Protein AF-A0A5C9CIE4-F1 (afdb_monomer)

Solvent-accessible surface area (backbone atoms only — not comparable to full-atom values): 7634 Å² total; per-residue (Å²): 74,78,46,83,46,70,52,96,87,36,86,40,77,38,55,44,60,55,69,59,47,52,52,44,17,51,48,49,24,74,78,41,60,92,45,67,86,37,62,71,57,30,50,49,54,36,51,51,54,51,52,55,57,66,68,37,91,83,60,56,98,65,64,49,38,58,53,51,47,52,53,51,49,56,69,72,45,57,80,85,48,42,64,57,56,59,72,63,52,80,74,90,73,77,77,79,74,75,76,75,76,75,70,78,56,64,69,61,53,52,51,50,50,51,50,52,54,52,53,56,59,67,63,73,78,112

Secondary structure (DSSP, 8-state):
-EEEEEETTEEEEEE--HHHHHHHHHHHHHH-GGGTT-HHHHHHHHHHHHHHHHT-TT--SS-HHHHHHHHHHHHHS-GGGHHHHHHH-SS--------------HHHHHHHHHHHHHHHHHTS--

Radius of gyration: 28.45 Å; Cα contacts (8 Å, |Δi|>4): 79; chains: 1; bounding box: 72×68×36 Å

Structure (mmCIF, N/CA/C/O backbone):
data_AF-A0A5C9CIE4-F1
#
_entry.id   AF-A0A5C9CIE4-F1
#
loop_
_atom_site.group_PDB
_atom_site.id
_atom_site.type_symbol
_atom_site.label_atom_id
_atom_site.label_alt_id
_atom_site.label_comp_id
_atom_site.label_asym_id
_atom_site.label_entity_id
_atom_site.label_seq_id
_atom_site.pdbx_PDB_ins_code
_atom_site.Cartn_x
_atom_site.Cartn_y
_atom_site.Cartn_z
_atom_site.occupancy
_atom_site.B_iso_or_equiv
_atom_site.auth_seq_id
_atom_site.auth_comp_id
_atom_site.auth_asym_id
_atom_site.auth_atom_id
_atom_site.pdbx_PDB_model_num
ATOM 1 N N . MET A 1 1 ? 1.477 -9.579 4.023 1.00 87.81 1 MET A N 1
ATOM 2 C CA . MET A 1 1 ? 2.503 -8.793 4.746 1.00 87.81 1 MET A CA 1
ATOM 3 C C . MET A 1 1 ? 1.945 -7.964 5.900 1.00 87.81 1 MET A C 1
ATOM 5 O O . MET A 1 1 ? 0.883 -7.365 5.765 1.00 87.81 1 MET A O 1
ATOM 9 N N . LYS A 1 2 ? 2.667 -7.874 7.029 1.00 89.44 2 LYS A N 1
ATOM 10 C CA . LYS A 1 2 ? 2.324 -6.987 8.158 1.00 89.44 2 LYS A CA 1
ATOM 11 C C . LYS A 1 2 ? 3.318 -5.830 8.269 1.00 89.44 2 LYS A C 1
ATOM 13 O O . LYS A 1 2 ? 4.524 -6.052 8.270 1.00 89.44 2 LYS A O 1
ATOM 18 N N . PHE A 1 3 ? 2.801 -4.616 8.424 1.00 87.25 3 PHE A N 1
ATOM 19 C CA . PHE A 1 3 ? 3.570 -3.394 8.640 1.00 87.25 3 PHE A CA 1
ATOM 20 C C . PHE A 1 3 ? 3.268 -2.841 10.031 1.00 87.25 3 PHE A C 1
ATOM 22 O O . PHE A 1 3 ? 2.109 -2.603 10.366 1.00 87.25 3 PHE A O 1
ATOM 29 N N . HIS A 1 4 ? 4.308 -2.642 10.836 1.00 89.06 4 HIS A N 1
ATOM 30 C CA . HIS A 1 4 ? 4.201 -2.004 12.145 1.00 89.06 4 HIS A CA 1
ATOM 31 C C . HIS A 1 4 ? 4.421 -0.502 11.986 1.00 89.06 4 HIS A C 1
ATOM 33 O O . HIS A 1 4 ? 5.477 -0.077 11.516 1.00 89.06 4 HIS A O 1
ATOM 39 N N . VAL A 1 5 ? 3.413 0.285 12.346 1.00 85.88 5 VAL A N 1
ATOM 40 C CA . VAL A 1 5 ? 3.405 1.747 12.222 1.00 85.88 5 VAL A CA 1
ATOM 41 C C . VAL A 1 5 ? 2.806 2.374 13.477 1.00 85.88 5 VAL A C 1
ATOM 43 O O . VAL A 1 5 ? 2.102 1.712 14.238 1.00 85.88 5 VAL A O 1
ATOM 46 N N . THR A 1 6 ? 3.049 3.662 13.691 1.00 85.88 6 THR A N 1
ATOM 47 C CA . THR A 1 6 ? 2.429 4.414 14.785 1.00 85.88 6 THR A CA 1
ATOM 48 C C . THR A 1 6 ? 1.298 5.258 14.218 1.00 85.88 6 THR A C 1
ATOM 50 O O . THR A 1 6 ? 1.548 6.270 13.577 1.00 85.88 6 THR A O 1
ATOM 53 N N . LEU A 1 7 ? 0.048 4.863 14.461 1.00 83.44 7 LEU A N 1
ATOM 54 C CA . LEU A 1 7 ? -1.124 5.628 14.031 1.00 83.44 7 LEU A CA 1
ATOM 55 C C . LEU A 1 7 ? -1.669 6.423 15.209 1.00 83.44 7 LEU A C 1
ATOM 57 O O . LEU A 1 7 ? -2.031 5.838 16.231 1.00 83.44 7 LEU A O 1
ATOM 61 N N . LYS A 1 8 ? -1.754 7.753 15.078 1.00 81.19 8 LYS A N 1
ATOM 62 C CA . LYS A 1 8 ? -2.296 8.643 16.127 1.00 81.19 8 LYS A CA 1
ATOM 63 C C . LYS A 1 8 ? -1.644 8.398 17.502 1.00 81.19 8 LYS A C 1
ATOM 65 O O . LYS A 1 8 ? -2.325 8.315 18.520 1.00 81.19 8 LYS A O 1
ATOM 70 N N . GLY A 1 9 ? -0.323 8.198 17.510 1.00 82.00 9 GLY A N 1
ATOM 71 C CA . GLY A 1 9 ? 0.460 7.913 18.719 1.00 82.00 9 GLY A CA 1
ATOM 72 C C . GLY A 1 9 ? 0.352 6.480 19.257 1.00 82.00 9 GLY A C 1
ATOM 73 O O . GLY A 1 9 ? 0.958 6.181 20.281 1.00 82.00 9 GLY A O 1
ATOM 74 N N . LYS A 1 10 ? -0.384 5.575 18.593 1.00 86.31 10 LYS A N 1
ATOM 75 C CA . LYS A 1 10 ? -0.549 4.178 19.022 1.00 86.31 10 LYS A CA 1
ATOM 76 C C . LYS A 1 10 ? 0.168 3.201 18.083 1.00 86.31 10 LYS A C 1
ATOM 78 O O . LYS A 1 10 ? -0.094 3.229 16.875 1.00 86.31 10 LYS A O 1
ATOM 83 N N . PRO A 1 11 ? 1.005 2.288 18.610 1.00 89.00 11 PRO A N 1
ATOM 84 C CA . PRO A 1 11 ? 1.573 1.199 17.824 1.00 89.00 11 PRO A CA 1
ATOM 85 C C . PRO A 1 11 ? 0.455 0.345 17.223 1.00 89.00 11 PRO A C 1
ATOM 87 O O . PRO A 1 11 ? -0.386 -0.197 17.939 1.00 89.00 11 PRO A O 1
ATOM 90 N N . THR A 1 12 ? 0.428 0.246 15.900 1.00 89.31 12 THR A N 1
ATOM 91 C CA . THR A 1 12 ? -0.605 -0.456 15.140 1.00 89.31 12 THR A CA 1
ATOM 92 C C . THR A 1 12 ? 0.043 -1.336 14.081 1.00 89.31 12 THR A C 1
ATOM 94 O O . THR A 1 12 ? 1.051 -0.980 13.476 1.00 89.31 12 THR A O 1
ATOM 97 N N . SER A 1 13 ? -0.545 -2.508 13.847 1.00 91.06 13 SER A N 1
ATOM 98 C CA . SER A 1 13 ? -0.128 -3.400 12.766 1.00 91.06 13 SER A CA 1
ATOM 99 C C . SER A 1 13 ? -1.149 -3.354 11.638 1.00 91.06 13 SER A C 1
ATOM 101 O O . SER A 1 13 ? -2.335 -3.593 11.864 1.00 91.06 13 SER A O 1
ATOM 103 N N . ILE A 1 14 ? -0.690 -3.072 10.424 1.00 91.19 14 ILE A N 1
ATOM 104 C CA . ILE A 1 14 ? -1.512 -3.037 9.214 1.00 91.19 14 ILE A CA 1
ATOM 105 C C . ILE A 1 14 ? -1.162 -4.252 8.365 1.00 91.19 14 ILE A C 1
ATOM 107 O O . ILE A 1 14 ? 0.011 -4.533 8.137 1.00 91.19 14 ILE A O 1
ATOM 111 N N . SER A 1 15 ? -2.177 -4.966 7.881 1.00 92.69 15 SER A N 1
ATOM 112 C CA . SER A 1 15 ? -1.983 -6.062 6.935 1.00 92.69 15 SER A CA 1
ATOM 113 C C . SER A 1 15 ? -2.209 -5.577 5.504 1.00 92.69 15 SER A C 1
ATOM 115 O O . SER A 1 15 ? -3.258 -5.012 5.193 1.00 92.69 15 SER A O 1
ATOM 117 N N . VAL A 1 16 ? -1.249 -5.838 4.627 1.00 93.19 16 VAL A N 1
ATOM 118 C CA . VAL A 1 16 ? -1.344 -5.627 3.176 1.00 93.19 16 VAL A CA 1
ATOM 119 C C . VAL A 1 16 ? -1.056 -6.966 2.511 1.00 93.19 16 VAL A C 1
ATOM 121 O O . VAL A 1 16 ? -0.202 -7.707 2.991 1.00 93.19 16 VAL A O 1
ATOM 124 N N . ASP A 1 17 ? -1.798 -7.312 1.467 1.00 92.69 17 ASP A N 1
ATOM 125 C CA . ASP A 1 17 ? -1.586 -8.552 0.718 1.00 92.69 17 ASP A CA 1
ATOM 126 C C . ASP A 1 17 ? -0.169 -8.601 0.117 1.00 92.69 17 ASP A C 1
ATOM 128 O O . ASP A 1 17 ? 0.309 -7.588 -0.390 1.00 92.69 17 ASP A O 1
ATOM 132 N N . ASP A 1 18 ? 0.519 -9.743 0.216 1.00 91.75 18 ASP A N 1
ATOM 133 C CA . ASP A 1 18 ? 1.905 -9.877 -0.260 1.00 91.75 18 ASP A CA 1
ATOM 134 C C . ASP A 1 18 ? 2.003 -9.667 -1.778 1.00 91.75 18 ASP A C 1
ATOM 136 O O . ASP A 1 18 ? 2.856 -8.911 -2.239 1.00 91.75 18 ASP A O 1
ATOM 140 N N . VAL A 1 19 ? 1.052 -10.212 -2.541 1.00 92.88 19 VAL A N 1
ATOM 141 C CA . VAL A 1 19 ? 1.003 -10.057 -4.002 1.00 92.88 19 VAL A CA 1
ATOM 142 C C . VAL A 1 19 ? 0.761 -8.596 -4.378 1.00 92.88 19 VAL A C 1
ATOM 144 O O . VAL A 1 19 ? 1.317 -8.085 -5.349 1.00 92.88 19 VAL A O 1
ATOM 147 N N . LEU A 1 20 ? -0.042 -7.882 -3.586 1.00 93.12 20 LEU A N 1
ATOM 148 C CA . LEU A 1 20 ? -0.262 -6.456 -3.808 1.00 93.12 20 LEU A CA 1
ATOM 149 C C . LEU A 1 20 ? 1.008 -5.625 -3.561 1.00 93.12 20 LEU A C 1
ATOM 151 O O . LEU A 1 20 ? 1.223 -4.633 -4.259 1.00 93.12 20 LEU A O 1
ATOM 155 N N . VAL A 1 21 ? 1.850 -6.019 -2.598 1.00 93.19 21 VAL A N 1
ATOM 156 C CA . VAL A 1 21 ? 3.162 -5.386 -2.377 1.00 93.19 21 VAL A CA 1
ATOM 157 C C . VAL A 1 21 ? 4.083 -5.641 -3.572 1.00 93.19 21 VAL A C 1
ATOM 159 O O . VAL A 1 21 ? 4.725 -4.700 -4.043 1.00 93.19 21 VAL A O 1
ATOM 162 N N . ASP A 1 22 ? 4.087 -6.856 -4.119 1.00 91.19 22 ASP A N 1
ATOM 163 C CA . ASP A 1 22 ? 4.876 -7.190 -5.311 1.00 91.19 22 ASP A CA 1
ATOM 164 C C . ASP A 1 22 ? 4.427 -6.381 -6.537 1.00 91.19 22 ASP A C 1
ATOM 166 O O . ASP A 1 22 ? 5.256 -5.812 -7.252 1.00 91.19 22 ASP A O 1
ATOM 170 N N . TYR A 1 23 ? 3.116 -6.239 -6.757 1.00 93.50 23 TYR A N 1
ATOM 171 C CA . TYR A 1 23 ? 2.590 -5.401 -7.839 1.00 93.50 23 TYR A CA 1
ATOM 172 C C . TYR A 1 23 ? 2.897 -3.917 -7.650 1.00 93.50 23 TYR A C 1
ATOM 174 O O . TYR A 1 23 ? 3.150 -3.215 -8.631 1.00 93.50 23 TYR A O 1
ATOM 182 N N . LEU A 1 24 ? 2.924 -3.433 -6.409 1.00 93.94 24 LEU A N 1
ATOM 183 C CA . LEU A 1 24 ? 3.382 -2.080 -6.119 1.00 93.94 24 LEU A CA 1
ATOM 184 C C . LEU A 1 24 ? 4.872 -1.914 -6.459 1.00 93.94 24 LEU A C 1
ATOM 186 O O . LEU A 1 24 ? 5.235 -0.927 -7.098 1.00 93.94 24 LEU A O 1
ATOM 190 N N . GLY A 1 25 ? 5.716 -2.893 -6.125 1.00 92.75 25 GLY A N 1
ATOM 191 C CA . GLY A 1 25 ? 7.126 -2.921 -6.530 1.00 92.75 25 GLY A CA 1
ATOM 192 C C . GLY A 1 25 ? 7.306 -2.932 -8.054 1.00 92.75 25 GLY A C 1
ATOM 193 O O . GLY A 1 25 ? 8.081 -2.142 -8.596 1.00 92.75 25 GLY A O 1
ATOM 194 N N . ALA A 1 26 ? 6.529 -3.745 -8.772 1.00 91.62 26 ALA A N 1
ATOM 195 C CA . ALA A 1 26 ? 6.531 -3.773 -10.236 1.00 91.62 26 ALA A CA 1
ATOM 196 C C . ALA A 1 26 ? 6.078 -2.433 -10.844 1.00 91.62 26 ALA A C 1
ATOM 198 O O . ALA A 1 26 ? 6.659 -1.953 -11.821 1.00 91.62 26 ALA A O 1
ATOM 199 N N . TRP A 1 27 ? 5.079 -1.784 -10.239 1.00 94.25 27 TRP A N 1
ATOM 200 C CA . TRP A 1 27 ? 4.654 -0.442 -10.630 1.00 94.25 27 TRP A CA 1
ATOM 201 C C . TRP A 1 27 ? 5.773 0.593 -10.424 1.00 94.25 27 TRP A C 1
ATOM 203 O O . TRP A 1 27 ? 5.970 1.449 -11.288 1.00 94.25 27 TRP A O 1
ATOM 213 N N . VAL A 1 28 ? 6.569 0.495 -9.353 1.00 90.94 28 VAL A N 1
ATOM 214 C CA . VAL A 1 28 ? 7.759 1.348 -9.162 1.00 90.94 28 VAL A CA 1
ATOM 215 C C . VAL A 1 28 ? 8.758 1.144 -10.303 1.00 90.94 28 VAL A C 1
ATOM 217 O O . VAL A 1 28 ? 9.207 2.125 -10.891 1.00 90.94 28 VAL A O 1
ATOM 220 N N . VAL A 1 29 ? 9.052 -0.103 -10.689 1.00 93.12 29 VAL A N 1
ATOM 221 C CA . VAL A 1 29 ? 9.951 -0.399 -11.824 1.00 93.12 29 VAL A CA 1
ATOM 222 C C . VAL A 1 29 ? 9.416 0.166 -13.135 1.00 93.12 29 VAL A C 1
ATOM 224 O O . VAL A 1 29 ? 10.188 0.728 -13.906 1.00 93.12 29 VAL A O 1
ATOM 227 N N . ARG A 1 30 ? 8.104 0.085 -13.387 1.00 90.88 30 ARG A N 1
ATOM 228 C CA . ARG A 1 30 ? 7.490 0.688 -14.582 1.00 90.88 30 ARG A CA 1
ATOM 229 C C . ARG A 1 30 ? 7.787 2.189 -14.685 1.00 90.88 30 ARG A C 1
ATOM 231 O O . ARG A 1 30 ? 8.004 2.683 -15.786 1.00 90.88 30 ARG A O 1
ATOM 238 N N . ASN A 1 31 ? 7.799 2.903 -13.559 1.00 89.56 31 ASN A N 1
ATOM 239 C CA . ASN A 1 31 ? 8.095 4.340 -13.514 1.00 89.56 31 ASN A CA 1
ATOM 240 C C . ASN A 1 31 ? 9.603 4.637 -13.444 1.00 89.56 31 ASN A C 1
ATOM 242 O O . ASN A 1 31 ? 10.044 5.693 -13.893 1.00 89.56 31 ASN A O 1
ATOM 246 N N . PHE A 1 32 ? 10.404 3.701 -12.928 1.00 91.94 32 PHE A N 1
ATOM 247 C CA . PHE A 1 32 ? 11.857 3.814 -12.815 1.00 91.94 32 PHE A CA 1
ATOM 248 C C . PHE A 1 32 ? 12.564 2.547 -13.333 1.00 91.94 32 PHE A C 1
ATOM 250 O O . PHE A 1 32 ? 13.120 1.777 -12.540 1.00 91.94 32 PHE A O 1
ATOM 257 N N . PRO A 1 33 ? 12.610 2.333 -14.665 1.00 92.88 33 PRO A N 1
ATOM 258 C CA . PRO A 1 33 ? 13.059 1.065 -15.250 1.00 92.88 33 PRO A CA 1
ATOM 259 C C . PRO A 1 33 ? 14.479 0.652 -14.857 1.00 92.88 33 PRO A C 1
ATOM 261 O O . PRO A 1 33 ? 14.769 -0.534 -14.747 1.00 92.88 33 PRO A O 1
ATOM 264 N N . LYS A 1 34 ? 15.358 1.618 -14.560 1.00 94.62 34 LYS A N 1
ATOM 265 C CA . LYS A 1 34 ? 16.747 1.379 -14.127 1.00 94.62 34 LYS A CA 1
ATOM 266 C C . LYS A 1 34 ? 16.888 0.527 -12.857 1.00 94.62 34 LYS A C 1
ATOM 268 O O . LYS A 1 34 ? 17.963 -0.010 -12.614 1.00 94.62 34 LYS A O 1
ATOM 273 N N . TYR A 1 35 ? 15.831 0.393 -12.054 1.00 92.31 35 TYR A N 1
ATOM 274 C CA . TYR A 1 35 ? 15.842 -0.404 -10.824 1.00 92.31 35 TYR A CA 1
ATOM 275 C C . TYR A 1 35 ? 15.215 -1.798 -10.988 1.00 92.31 35 TYR A C 1
ATOM 277 O O . TYR A 1 35 ? 14.969 -2.473 -9.988 1.00 92.31 35 TYR A O 1
ATOM 285 N N . HIS A 1 36 ? 14.968 -2.263 -12.220 1.00 91.44 36 HIS A N 1
ATOM 286 C CA . HIS A 1 36 ? 14.320 -3.556 -12.485 1.00 91.44 36 HIS A CA 1
ATOM 287 C C . HIS A 1 36 ? 15.042 -4.766 -11.863 1.00 91.44 36 HIS A C 1
ATOM 289 O O . HIS A 1 36 ? 14.393 -5.737 -11.485 1.00 91.44 36 HIS A O 1
ATOM 295 N N . SER A 1 37 ? 16.367 -4.703 -11.713 1.00 93.25 37 SER A N 1
ATOM 296 C CA . SER A 1 37 ? 17.185 -5.754 -11.092 1.00 93.25 37 SER A CA 1
ATOM 297 C C . SER A 1 37 ? 17.346 -5.598 -9.574 1.00 93.25 37 SER A C 1
ATOM 299 O O . SER A 1 37 ? 17.877 -6.486 -8.910 1.00 93.25 37 SER A O 1
ATOM 301 N N . GLN A 1 38 ? 16.888 -4.485 -8.992 1.00 94.06 38 GLN A N 1
ATOM 302 C CA . GLN A 1 38 ? 17.106 -4.154 -7.584 1.00 94.06 38 GLN A CA 1
ATOM 303 C C . GLN A 1 38 ? 15.875 -4.474 -6.727 1.00 94.06 38 GLN A C 1
ATOM 305 O O . GLN A 1 38 ? 15.178 -3.575 -6.259 1.00 94.06 38 GLN A O 1
ATOM 310 N N . ALA A 1 39 ? 15.628 -5.759 -6.462 1.00 90.94 39 ALA A N 1
ATOM 311 C CA . ALA A 1 39 ? 14.467 -6.210 -5.681 1.00 90.94 39 ALA A CA 1
ATOM 312 C C . ALA A 1 39 ? 14.347 -5.522 -4.303 1.00 90.94 39 ALA A C 1
ATOM 314 O O . ALA A 1 39 ? 13.265 -5.107 -3.894 1.0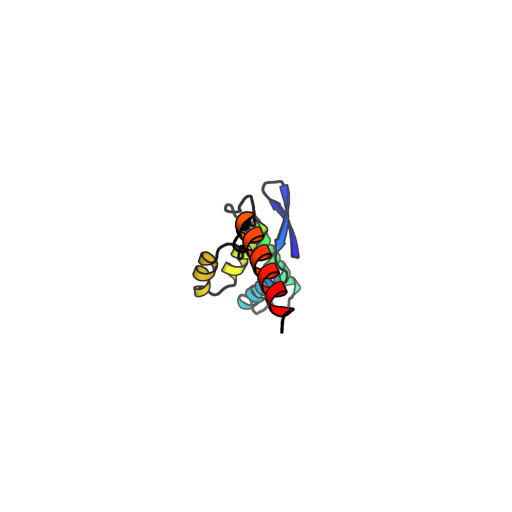0 90.94 39 ALA A O 1
ATOM 315 N N . LYS A 1 40 ? 15.474 -5.316 -3.602 1.00 92.25 40 LYS A N 1
ATOM 316 C CA . LYS A 1 40 ? 15.496 -4.613 -2.306 1.00 92.25 40 LYS A CA 1
ATOM 317 C C . LYS A 1 40 ? 15.037 -3.156 -2.419 1.00 92.25 40 LYS A C 1
ATOM 319 O O . LYS A 1 40 ? 14.350 -2.669 -1.527 1.00 92.25 40 LYS A O 1
ATOM 324 N N . PHE A 1 41 ? 15.412 -2.470 -3.499 1.00 92.12 41 PHE A N 1
ATOM 325 C CA . PHE A 1 41 ? 14.970 -1.102 -3.761 1.00 92.12 41 PHE A CA 1
ATOM 326 C C . PHE A 1 41 ? 13.460 -1.066 -4.016 1.00 92.12 41 PHE A C 1
ATOM 328 O O . PHE A 1 41 ? 12.752 -0.321 -3.350 1.00 92.12 41 PHE A O 1
ATOM 335 N N . GLN A 1 42 ? 12.959 -1.939 -4.896 1.00 92.38 42 GLN A N 1
ATOM 336 C CA . GLN A 1 42 ? 11.529 -2.043 -5.221 1.00 92.38 42 GLN A CA 1
ATOM 337 C C . GLN A 1 42 ? 10.676 -2.275 -3.967 1.00 92.38 42 GLN A C 1
ATOM 339 O O . GLN A 1 42 ? 9.661 -1.611 -3.766 1.00 92.38 42 GLN A O 1
ATOM 344 N N . TYR A 1 43 ? 11.131 -3.178 -3.095 1.00 91.94 43 TYR A N 1
ATOM 345 C CA . TYR A 1 43 ? 10.481 -3.466 -1.822 1.00 91.94 43 TYR A CA 1
ATOM 346 C C . TYR A 1 43 ? 10.492 -2.270 -0.859 1.00 91.94 43 TYR A C 1
ATOM 348 O O . TYR A 1 43 ? 9.475 -1.967 -0.233 1.00 91.94 43 TYR A O 1
ATOM 356 N N . ASN A 1 44 ? 11.629 -1.583 -0.729 1.00 92.94 44 ASN A N 1
ATOM 357 C CA . ASN A 1 44 ? 11.743 -0.416 0.145 1.00 92.94 44 ASN A CA 1
ATOM 358 C C . ASN A 1 44 ? 10.843 0.732 -0.326 1.00 92.94 44 ASN A C 1
ATOM 360 O O . ASN A 1 44 ? 10.117 1.288 0.491 1.00 92.94 44 ASN A O 1
ATOM 364 N N . GLU A 1 45 ? 10.815 1.016 -1.629 1.00 93.19 45 GLU A N 1
ATOM 365 C CA . GLU A 1 45 ? 9.924 2.025 -2.215 1.00 93.19 45 GLU A CA 1
ATOM 366 C C . GLU A 1 45 ? 8.448 1.678 -1.987 1.00 93.19 45 GLU A C 1
ATOM 368 O O . GLU A 1 45 ? 7.662 2.521 -1.553 1.00 93.19 45 GLU A O 1
ATOM 373 N N . ALA A 1 46 ? 8.063 0.414 -2.201 1.00 92.12 46 ALA A N 1
ATOM 374 C CA . ALA A 1 46 ? 6.708 -0.049 -1.911 1.00 92.12 46 ALA A CA 1
ATOM 375 C C . ALA A 1 46 ? 6.353 0.134 -0.423 1.00 92.12 46 ALA A C 1
ATOM 377 O O . ALA A 1 46 ? 5.267 0.611 -0.085 1.00 92.12 46 ALA A O 1
ATOM 378 N N . LYS A 1 47 ? 7.282 -0.197 0.480 1.00 91.88 47 LYS A N 1
ATOM 379 C CA . LYS A 1 47 ? 7.114 -0.021 1.927 1.00 91.88 47 LYS A CA 1
ATOM 380 C C . LYS A 1 47 ? 6.986 1.449 2.319 1.00 91.88 47 LYS A C 1
ATOM 382 O O . LYS A 1 47 ? 6.143 1.772 3.156 1.00 91.88 47 LYS A O 1
ATOM 387 N N . ASP A 1 48 ? 7.801 2.327 1.753 1.00 91.94 48 ASP A N 1
ATOM 388 C CA . ASP A 1 48 ? 7.769 3.752 2.070 1.00 91.94 48 ASP A CA 1
ATOM 389 C C . ASP A 1 48 ? 6.501 4.412 1.525 1.00 91.94 48 ASP A C 1
ATOM 391 O O . ASP A 1 48 ? 5.856 5.170 2.250 1.00 91.94 48 ASP A O 1
ATOM 395 N N . PHE A 1 49 ? 6.034 4.010 0.341 1.00 92.38 49 PHE A N 1
ATOM 396 C CA . PHE A 1 49 ? 4.714 4.401 -0.155 1.00 92.38 49 PHE A CA 1
ATOM 397 C C . PHE A 1 49 ? 3.586 3.993 0.809 1.00 92.38 49 PHE A C 1
ATOM 399 O O . PHE A 1 49 ? 2.710 4.799 1.122 1.00 92.38 49 PHE A O 1
ATOM 406 N N . ILE A 1 50 ? 3.617 2.762 1.334 1.00 92.38 50 ILE A N 1
ATOM 407 C CA . ILE A 1 50 ? 2.628 2.292 2.317 1.00 92.38 50 ILE A CA 1
ATOM 408 C C . ILE A 1 50 ? 2.667 3.138 3.593 1.00 92.38 50 ILE A C 1
ATOM 410 O O . ILE A 1 50 ? 1.605 3.486 4.109 1.00 92.38 50 ILE A O 1
ATOM 414 N N . LYS A 1 51 ? 3.855 3.495 4.098 1.00 90.06 51 LYS A N 1
ATOM 415 C CA . LYS A 1 51 ? 3.977 4.372 5.275 1.00 90.06 51 LYS A CA 1
ATOM 416 C C . LYS A 1 51 ? 3.376 5.750 5.016 1.00 90.06 51 LYS A C 1
ATOM 418 O O . LYS A 1 51 ? 2.595 6.207 5.837 1.00 90.06 51 LYS A O 1
ATOM 423 N N . VAL A 1 52 ? 3.649 6.353 3.857 1.00 91.50 52 VAL A N 1
ATOM 424 C CA . VAL A 1 52 ? 3.052 7.645 3.475 1.00 91.50 52 VAL A CA 1
ATOM 425 C C . VAL A 1 52 ? 1.524 7.570 3.484 1.00 91.50 52 VAL A C 1
ATOM 427 O O . VAL A 1 52 ? 0.862 8.480 3.973 1.00 91.50 52 VAL A O 1
ATOM 430 N N . LEU A 1 53 ? 0.940 6.465 3.011 1.00 91.69 53 LEU A N 1
ATOM 431 C CA . LEU A 1 53 ? -0.510 6.265 3.090 1.00 91.69 53 LEU A CA 1
ATOM 432 C C . LEU A 1 53 ? -1.029 6.117 4.530 1.00 91.69 53 LEU A C 1
ATOM 434 O O . LEU A 1 53 ? -2.194 6.409 4.785 1.00 91.69 53 LEU A O 1
ATOM 438 N N . CYS A 1 54 ? -0.202 5.647 5.464 1.00 88.69 54 CYS A N 1
ATOM 439 C CA . CYS A 1 54 ? -0.560 5.548 6.882 1.00 88.69 54 CYS A CA 1
ATOM 440 C C . CYS A 1 54 ? -0.594 6.914 7.577 1.00 88.69 54 CYS A C 1
ATOM 442 O O . CYS A 1 54 ? -1.293 7.056 8.578 1.00 88.69 54 CYS A O 1
ATOM 444 N N . ASP A 1 55 ? 0.108 7.899 7.020 1.00 87.69 55 ASP A N 1
ATOM 445 C CA . ASP A 1 55 ? 0.112 9.285 7.487 1.00 87.69 55 ASP A CA 1
ATOM 446 C C . ASP A 1 55 ? -0.988 10.139 6.815 1.00 87.69 55 ASP A C 1
ATOM 448 O O . ASP A 1 55 ? -1.107 11.331 7.098 1.00 87.69 55 ASP A O 1
ATOM 452 N N . ASP A 1 56 ? -1.820 9.546 5.942 1.00 86.31 56 ASP A N 1
ATOM 453 C CA . ASP A 1 56 ? -2.929 10.230 5.261 1.00 86.31 56 ASP A CA 1
ATOM 454 C C . ASP A 1 56 ? -3.928 10.800 6.299 1.00 86.31 56 ASP A C 1
ATOM 456 O O . ASP A 1 56 ? -4.492 10.042 7.096 1.00 86.31 56 ASP A O 1
ATOM 460 N N . PRO A 1 57 ? -4.219 12.117 6.301 1.00 84.69 57 PRO A N 1
ATOM 461 C CA . PRO A 1 57 ? -5.200 12.714 7.212 1.00 84.69 57 PRO A CA 1
ATOM 462 C C . PRO A 1 57 ? -6.604 12.102 7.096 1.00 84.69 57 PRO A C 1
ATOM 464 O O . PRO A 1 57 ? -7.373 12.128 8.059 1.00 84.69 57 PRO A O 1
ATOM 467 N N . ALA A 1 58 ? -6.939 11.530 5.934 1.00 86.06 58 ALA A N 1
ATOM 468 C CA . ALA A 1 58 ? -8.208 10.857 5.677 1.00 86.06 58 ALA A CA 1
ATOM 469 C C . ALA A 1 58 ? -8.229 9.388 6.145 1.00 86.06 58 ALA A C 1
ATOM 471 O O . ALA A 1 58 ? -9.175 8.659 5.828 1.00 86.06 58 ALA A O 1
ATOM 472 N N . LEU A 1 59 ? -7.209 8.924 6.879 1.00 88.06 59 LEU A N 1
ATOM 473 C CA . LEU A 1 59 ? -7.149 7.547 7.359 1.00 88.06 59 LEU A CA 1
ATOM 474 C C . LEU A 1 59 ? -8.334 7.233 8.299 1.00 88.06 59 LEU A C 1
ATOM 476 O O . LEU A 1 59 ? -8.511 7.892 9.333 1.00 88.06 59 LEU A O 1
ATOM 480 N N . PRO A 1 60 ? -9.144 6.202 7.997 1.00 87.56 60 PRO A N 1
ATOM 481 C CA . PRO A 1 60 ? -10.303 5.869 8.812 1.00 87.56 60 PRO A CA 1
ATOM 482 C C . PRO A 1 60 ? -9.894 5.239 10.151 1.00 87.56 60 PRO A C 1
ATOM 484 O O . PRO A 1 60 ? -8.873 4.568 10.264 1.00 87.56 60 PRO A O 1
ATOM 487 N N . ASN A 1 61 ? -10.736 5.382 11.180 1.00 83.50 61 ASN A N 1
ATOM 488 C CA . ASN A 1 61 ? -10.497 4.754 12.491 1.00 83.50 61 ASN A CA 1
ATOM 489 C C . ASN A 1 61 ? -10.679 3.222 12.478 1.00 83.50 61 ASN A C 1
ATOM 491 O O . ASN A 1 61 ? -10.178 2.531 13.361 1.00 83.50 61 ASN A O 1
ATOM 495 N N . LYS A 1 62 ? -11.436 2.692 11.510 1.00 83.25 62 LYS A N 1
ATOM 496 C CA . LYS A 1 62 ? -11.708 1.259 11.319 1.00 83.25 62 LYS A CA 1
ATOM 497 C C . LYS A 1 62 ? -11.332 0.859 9.894 1.00 83.25 62 LYS A C 1
ATOM 499 O O . LYS A 1 62 ? -11.323 1.699 9.003 1.00 83.25 62 LYS A O 1
ATOM 504 N N . ASN A 1 63 ? -11.056 -0.426 9.675 1.00 86.50 63 ASN A N 1
ATOM 505 C CA . ASN A 1 63 ? -10.730 -0.987 8.355 1.00 86.50 63 ASN A CA 1
ATOM 506 C C . ASN A 1 63 ? -9.505 -0.344 7.673 1.00 86.50 63 ASN A C 1
ATOM 508 O O . ASN A 1 63 ? -9.414 -0.325 6.447 1.00 86.50 63 ASN A O 1
ATOM 512 N N . VAL A 1 64 ? -8.530 0.129 8.461 1.00 89.75 64 VAL A N 1
ATOM 513 C CA . VAL A 1 64 ? -7.294 0.774 7.977 1.00 89.75 64 VAL A CA 1
ATOM 514 C C . VAL A 1 64 ? -6.591 -0.069 6.912 1.00 89.75 64 VAL A C 1
ATOM 516 O O . VAL A 1 64 ? -6.276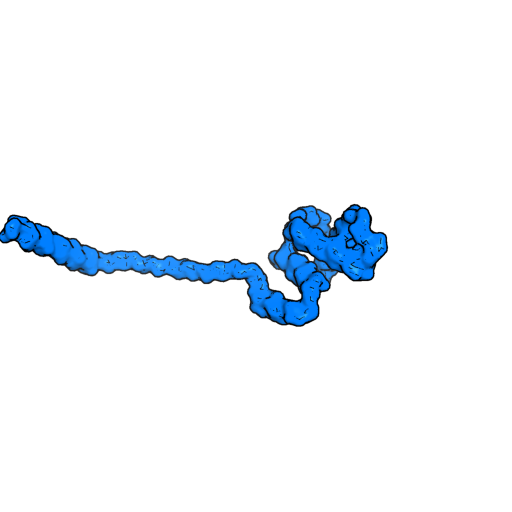 0.423 5.836 1.00 89.75 64 VAL A O 1
ATOM 519 N N . SER A 1 65 ? -6.405 -1.367 7.167 1.00 91.38 65 SER A N 1
ATOM 520 C CA . SER A 1 65 ? -5.772 -2.289 6.214 1.00 91.38 65 SER A CA 1
ATOM 521 C C . SER A 1 65 ? -6.474 -2.333 4.859 1.00 91.38 65 SER A C 1
ATOM 523 O O . SER A 1 65 ? -5.812 -2.372 3.828 1.00 91.38 65 SER A O 1
ATOM 525 N N . GLN A 1 66 ? -7.804 -2.289 4.851 1.00 89.12 66 GLN A N 1
ATOM 526 C CA . GLN A 1 66 ? -8.581 -2.288 3.618 1.00 89.12 66 GLN A CA 1
ATOM 527 C C . GLN A 1 66 ? -8.486 -0.943 2.895 1.00 89.12 66 GLN A C 1
ATOM 529 O O . GLN A 1 66 ? -8.357 -0.916 1.674 1.00 89.12 66 GLN A O 1
ATOM 534 N N . PHE A 1 67 ? -8.499 0.162 3.642 1.00 88.94 67 PHE A N 1
ATOM 535 C CA . PHE A 1 67 ? -8.330 1.505 3.091 1.00 88.94 67 PHE A CA 1
ATOM 536 C C . PHE A 1 67 ? -6.971 1.677 2.399 1.00 88.94 67 PHE A C 1
ATOM 538 O O . PHE A 1 67 ? -6.915 2.121 1.253 1.00 88.94 67 PHE A O 1
ATOM 545 N N . ILE A 1 68 ? -5.886 1.255 3.056 1.00 91.62 68 ILE A N 1
ATOM 546 C CA . ILE A 1 68 ? -4.529 1.287 2.490 1.00 91.62 68 ILE A CA 1
ATOM 547 C C . ILE A 1 68 ? -4.463 0.444 1.213 1.00 91.62 68 ILE A C 1
ATOM 549 O O . ILE A 1 68 ? -3.995 0.925 0.185 1.00 91.62 68 ILE A O 1
ATOM 553 N N . GLN A 1 69 ? -4.992 -0.783 1.235 1.00 91.75 69 GLN A N 1
ATOM 554 C CA . GLN A 1 69 ? -5.019 -1.643 0.048 1.00 91.75 69 GLN A CA 1
ATOM 555 C C . GLN A 1 69 ? -5.802 -1.012 -1.111 1.00 91.75 69 GLN A C 1
ATOM 557 O O . GLN A 1 69 ? -5.331 -1.043 -2.245 1.00 91.75 69 GLN A O 1
ATOM 562 N N . ALA A 1 70 ? -6.948 -0.377 -0.846 1.00 88.00 70 ALA A N 1
ATOM 563 C CA . ALA A 1 70 ? -7.715 0.326 -1.874 1.00 88.00 70 ALA A CA 1
ATOM 564 C C . ALA A 1 70 ? -6.928 1.497 -2.491 1.00 88.00 70 ALA A C 1
ATOM 566 O O . ALA A 1 70 ? -6.951 1.682 -3.709 1.00 88.00 70 ALA A O 1
ATOM 567 N N . LYS A 1 71 ? -6.186 2.260 -1.677 1.00 90.62 71 LYS A N 1
ATOM 568 C CA . LYS A 1 71 ? -5.304 3.339 -2.154 1.00 90.62 71 LYS A CA 1
ATOM 569 C C . LYS A 1 71 ? -4.159 2.804 -3.019 1.00 90.62 71 LYS A C 1
ATOM 571 O O . LYS A 1 71 ? -3.880 3.394 -4.061 1.00 90.62 71 LYS A O 1
ATOM 576 N N . ILE A 1 72 ? -3.544 1.682 -2.636 1.00 92.56 72 ILE A N 1
ATOM 577 C CA . ILE A 1 72 ? -2.507 1.018 -3.445 1.00 92.56 72 ILE A CA 1
ATOM 578 C C . ILE A 1 72 ? -3.093 0.567 -4.783 1.00 92.56 72 ILE A C 1
ATOM 580 O O . ILE A 1 72 ? -2.557 0.931 -5.826 1.00 92.56 72 ILE A O 1
ATOM 584 N N . ILE A 1 73 ? -4.222 -0.151 -4.767 1.00 90.88 73 ILE A N 1
ATOM 585 C CA . ILE A 1 73 ? -4.898 -0.613 -5.987 1.00 90.88 73 ILE A CA 1
ATOM 586 C C . ILE A 1 73 ? -5.201 0.579 -6.895 1.00 90.88 73 ILE A C 1
ATOM 588 O O . ILE A 1 73 ? -4.837 0.551 -8.066 1.00 90.88 73 ILE A O 1
ATOM 592 N N . ARG A 1 74 ? -5.787 1.660 -6.369 1.00 88.19 74 ARG A N 1
ATOM 593 C CA . ARG A 1 74 ? -6.066 2.876 -7.147 1.00 88.19 74 ARG A CA 1
ATOM 594 C C . ARG A 1 74 ? -4.804 3.490 -7.756 1.00 88.19 74 ARG A C 1
ATOM 596 O O . ARG A 1 74 ? -4.870 4.019 -8.859 1.00 88.19 74 ARG A O 1
ATOM 603 N N . ARG A 1 75 ? -3.673 3.441 -7.047 1.00 89.31 75 ARG A N 1
ATOM 604 C CA . ARG A 1 75 ? -2.399 3.995 -7.523 1.00 89.31 75 ARG A CA 1
ATOM 605 C C . ARG A 1 75 ? -1.822 3.205 -8.694 1.00 89.31 75 ARG A C 1
ATOM 607 O O . ARG A 1 75 ? -1.288 3.819 -9.615 1.00 89.31 75 ARG A O 1
ATOM 614 N N . ILE A 1 76 ? -1.890 1.876 -8.618 1.00 91.69 76 ILE A N 1
ATOM 615 C CA . ILE A 1 76 ? -1.265 0.986 -9.605 1.00 91.69 76 ILE A CA 1
ATOM 616 C C . ILE A 1 76 ? -2.194 0.620 -10.765 1.00 91.69 76 ILE A C 1
ATOM 618 O O . ILE A 1 76 ? -1.711 0.211 -11.819 1.00 91.69 76 ILE A O 1
ATOM 622 N N . SER A 1 77 ? -3.509 0.760 -10.579 1.00 87.50 77 SER A N 1
ATOM 623 C CA . SER A 1 77 ? -4.512 0.477 -11.607 1.00 87.50 77 SER A CA 1
ATOM 624 C C . SER A 1 77 ? -4.486 1.516 -12.719 1.00 87.50 77 SER A C 1
ATOM 626 O O . SER A 1 77 ? -4.090 2.666 -12.526 1.00 87.50 77 SER A O 1
ATOM 628 N N . GLU A 1 78 ? -4.974 1.122 -13.891 1.00 84.31 78 GLU A N 1
ATOM 629 C CA . GLU A 1 78 ? -5.185 2.069 -14.975 1.00 84.31 78 GLU A CA 1
ATOM 630 C C . GLU A 1 78 ? -6.254 3.115 -14.621 1.00 84.31 78 GLU A C 1
ATOM 632 O O . GLU A 1 78 ? -7.217 2.792 -13.916 1.00 84.31 78 GLU A O 1
ATOM 637 N N . PRO A 1 79 ? -6.142 4.353 -15.144 1.00 81.88 79 PRO A N 1
ATOM 638 C CA . PRO A 1 79 ? -7.072 5.433 -14.816 1.00 81.88 79 PRO A CA 1
ATOM 639 C C . PRO A 1 79 ? -8.545 5.067 -15.034 1.00 81.88 79 PRO A C 1
ATOM 641 O O . PRO A 1 79 ? -9.400 5.428 -14.229 1.00 81.88 79 PRO A O 1
ATOM 644 N N . HIS A 1 80 ? -8.838 4.301 -16.088 1.00 83.81 80 HIS A N 1
ATOM 645 C CA . HIS A 1 80 ? -10.200 3.906 -16.444 1.00 83.81 80 HIS A CA 1
ATOM 646 C C . HIS A 1 80 ? -10.809 2.860 -15.489 1.00 83.81 80 HIS A C 1
ATOM 648 O O . HIS A 1 80 ? -12.027 2.697 -15.457 1.00 83.81 80 HIS A O 1
ATOM 654 N N . LEU A 1 81 ? -9.991 2.169 -14.686 1.00 81.94 81 LEU A N 1
ATOM 655 C CA . LEU A 1 81 ? -10.457 1.194 -13.695 1.00 81.94 81 LEU A CA 1
ATOM 656 C C . LEU A 1 81 ? -10.812 1.842 -12.352 1.00 81.94 81 LEU A C 1
ATOM 658 O O . LEU A 1 81 ? -11.554 1.246 -11.570 1.00 81.94 81 LEU A O 1
ATOM 662 N N . ALA A 1 82 ? -10.323 3.056 -12.076 1.00 77.94 82 ALA A N 1
ATOM 663 C CA . ALA A 1 82 ? -10.564 3.734 -10.803 1.00 77.94 82 ALA A CA 1
ATOM 664 C C . ALA A 1 82 ? -12.067 3.899 -10.469 1.00 77.94 82 ALA A C 1
ATOM 666 O O . ALA A 1 82 ? -12.440 3.542 -9.350 1.00 77.94 82 ALA A O 1
ATOM 667 N N . PRO A 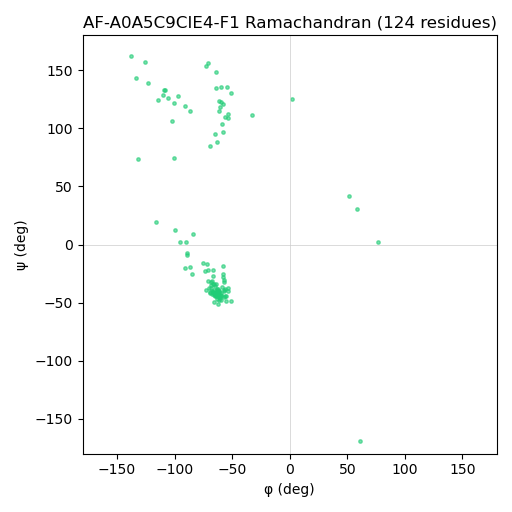1 83 ? -12.954 4.310 -11.403 1.00 78.94 83 PRO A N 1
ATOM 668 C CA . PRO A 1 83 ? -14.394 4.409 -11.130 1.00 78.94 83 PRO A CA 1
ATOM 669 C C . PRO A 1 83 ? -15.054 3.056 -10.819 1.00 78.94 83 PRO A C 1
ATOM 671 O O . PRO A 1 83 ? -15.962 2.967 -9.992 1.00 78.94 83 PRO A O 1
ATOM 674 N N . ILE A 1 84 ? -14.586 1.976 -11.457 1.00 81.44 84 ILE A N 1
ATOM 675 C CA . ILE A 1 84 ? -15.091 0.608 -11.245 1.00 81.44 84 ILE A CA 1
ATOM 676 C C . ILE A 1 84 ? -14.691 0.108 -9.851 1.00 81.44 84 ILE A C 1
ATOM 678 O O . ILE A 1 84 ? -15.472 -0.536 -9.150 1.00 81.44 84 ILE A O 1
ATOM 682 N N . ILE A 1 85 ? -13.460 0.408 -9.436 1.00 77.06 85 ILE A N 1
ATOM 683 C CA . ILE A 1 85 ? -12.955 0.056 -8.107 1.00 77.06 85 ILE A CA 1
ATOM 684 C C . ILE A 1 85 ? -13.713 0.835 -7.024 1.00 77.06 85 ILE A C 1
ATOM 686 O O . ILE A 1 85 ? -14.070 0.251 -6.002 1.00 77.06 85 ILE A O 1
ATOM 690 N N . GLU A 1 86 ? -14.001 2.119 -7.253 1.00 73.50 86 GLU A N 1
ATOM 691 C CA . GLU A 1 86 ? -14.798 2.943 -6.335 1.00 73.50 86 GLU A CA 1
ATOM 692 C C . GLU A 1 86 ? -16.230 2.413 -6.182 1.00 73.50 86 GLU A C 1
ATOM 694 O O . GLU A 1 86 ? -16.702 2.240 -5.058 1.00 73.50 86 GLU A O 1
ATOM 699 N N . THR A 1 87 ? -16.901 2.088 -7.291 1.00 76.94 87 THR A N 1
ATOM 700 C CA . THR A 1 87 ? -18.292 1.592 -7.279 1.00 76.94 87 THR A CA 1
ATOM 701 C C . THR A 1 87 ? -18.451 0.215 -6.642 1.00 76.94 87 THR A C 1
ATOM 703 O O . THR A 1 87 ? -19.479 -0.045 -6.019 1.00 76.94 87 THR A O 1
ATOM 706 N N . ARG A 1 88 ? -17.451 -0.670 -6.739 1.00 70.81 88 ARG A N 1
ATOM 707 C CA . ARG A 1 88 ? -17.496 -1.985 -6.071 1.00 70.81 88 ARG A CA 1
ATOM 708 C C . ARG A 1 88 ? -17.462 -1.894 -4.543 1.00 70.81 88 ARG A C 1
ATOM 710 O O . ARG A 1 88 ? -17.899 -2.836 -3.885 1.00 70.81 88 ARG A O 1
ATOM 717 N N . GLY A 1 89 ? -16.962 -0.790 -3.986 1.00 64.81 89 GLY A N 1
ATOM 718 C CA . GLY A 1 89 ? -16.860 -0.603 -2.543 1.00 64.81 89 GLY A CA 1
ATOM 719 C C . GLY A 1 89 ? -15.967 -1.647 -1.846 1.00 64.81 89 GLY A C 1
ATOM 720 O O . GLY A 1 89 ? -15.212 -2.388 -2.485 1.00 64.81 89 GLY A O 1
ATOM 721 N N . PRO A 1 90 ? -15.991 -1.704 -0.504 1.00 62.75 90 PRO A N 1
ATOM 722 C CA . PRO A 1 90 ? -15.248 -2.711 0.242 1.00 62.75 90 PRO A CA 1
ATOM 723 C C . PRO A 1 90 ? -15.774 -4.129 -0.057 1.00 62.75 90 PRO A C 1
ATOM 725 O O . PRO A 1 90 ? -16.978 -4.340 -0.070 1.00 62.75 90 PRO A O 1
ATOM 728 N N . ARG A 1 91 ? -14.833 -5.068 -0.286 1.00 63.59 91 ARG A N 1
ATOM 729 C CA . ARG A 1 91 ? -14.932 -6.545 -0.429 1.00 63.59 91 ARG A CA 1
ATOM 730 C C . ARG A 1 91 ? -16.360 -7.121 -0.340 1.00 63.59 91 ARG A C 1
ATOM 732 O O . ARG A 1 91 ? -16.996 -6.960 0.693 1.00 63.59 91 ARG A O 1
ATOM 739 N N . TYR A 1 92 ? -16.778 -7.879 -1.368 1.00 61.31 92 TYR A N 1
ATOM 740 C CA . TYR A 1 92 ? -18.069 -8.588 -1.447 1.00 61.31 92 TYR A CA 1
ATOM 741 C C . TYR A 1 92 ? -18.546 -9.071 -0.074 1.00 61.31 92 TYR A C 1
ATOM 743 O O . TYR A 1 92 ? -17.939 -9.959 0.530 1.00 61.31 92 TYR A O 1
ATOM 751 N N . VAL A 1 93 ? -19.621 -8.456 0.415 1.00 59.59 93 VAL A N 1
ATOM 752 C CA . VAL A 1 93 ? -20.335 -8.917 1.599 1.00 59.59 93 VAL A CA 1
ATOM 753 C C . VAL A 1 93 ? -21.341 -9.942 1.092 1.00 59.59 93 VAL A C 1
ATOM 755 O O . VAL A 1 93 ? -22.231 -9.563 0.329 1.00 59.59 93 VAL A O 1
ATOM 758 N N . PRO A 1 94 ? -21.215 -11.231 1.462 1.00 57.50 94 PRO A N 1
ATOM 759 C CA . PRO A 1 94 ? -22.237 -12.204 1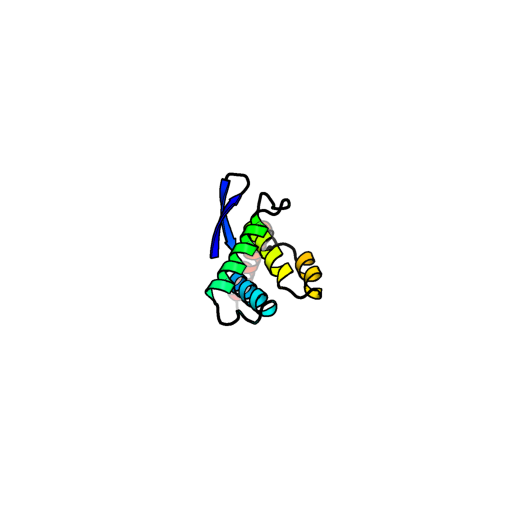.124 1.00 57.50 94 PRO A CA 1
ATOM 760 C C . PRO A 1 94 ? -23.578 -11.680 1.639 1.00 57.50 94 PRO A C 1
ATOM 762 O O . PRO A 1 94 ? -23.619 -11.201 2.780 1.00 57.50 94 PRO A O 1
ATOM 765 N N . PRO A 1 95 ? -24.662 -11.750 0.848 1.00 61.72 95 PRO A N 1
ATOM 766 C CA . PRO A 1 95 ? -25.974 -11.386 1.352 1.00 61.72 95 PRO A CA 1
ATOM 767 C C . PRO A 1 95 ? -26.202 -12.154 2.652 1.00 61.72 95 PRO A C 1
ATOM 769 O O . PRO A 1 95 ? -25.949 -13.364 2.717 1.00 61.72 95 PRO A O 1
ATOM 772 N N . LYS A 1 96 ? -26.617 -11.446 3.714 1.00 65.94 96 LYS A N 1
ATOM 773 C CA . LYS A 1 96 ? -27.079 -12.111 4.933 1.00 65.94 96 LYS A CA 1
ATOM 774 C C . LYS A 1 96 ? -28.158 -13.078 4.470 1.00 65.94 96 LYS A C 1
ATOM 776 O O . LYS A 1 96 ? -29.195 -12.635 3.992 1.00 65.94 96 LYS A O 1
ATOM 781 N N . ARG A 1 97 ? -27.900 -14.386 4.565 1.00 60.25 97 ARG A N 1
ATOM 782 C CA . ARG A 1 97 ? -28.965 -15.375 4.434 1.00 60.25 97 ARG A CA 1
ATOM 783 C C . ARG A 1 97 ? -29.947 -15.035 5.542 1.00 60.25 97 ARG A C 1
ATOM 785 O O . ARG A 1 97 ? -29.645 -15.284 6.711 1.00 60.25 97 ARG A O 1
ATOM 792 N N . GLU A 1 98 ? -31.065 -14.410 5.191 1.00 60.78 98 GLU A N 1
ATOM 793 C CA . GLU A 1 98 ? -32.243 -14.446 6.037 1.00 60.78 98 GLU A CA 1
ATOM 794 C C . GLU A 1 98 ? -32.481 -15.929 6.277 1.00 60.78 98 GLU A C 1
ATOM 796 O O . GLU A 1 98 ? -32.740 -16.702 5.352 1.00 60.78 98 GLU A O 1
ATOM 801 N N . ARG A 1 99 ? -32.230 -16.374 7.510 1.00 56.66 99 ARG A N 1
ATOM 802 C CA . ARG A 1 99 ? -32.729 -17.670 7.927 1.00 56.66 99 ARG A CA 1
ATOM 803 C C . ARG A 1 99 ? -34.235 -17.481 7.888 1.00 56.66 99 ARG A C 1
ATOM 805 O O . ARG A 1 99 ? -34.794 -16.948 8.839 1.00 56.66 99 ARG A O 1
ATOM 812 N N . TYR A 1 100 ? -34.873 -17.857 6.785 1.00 53.84 100 TYR A N 1
ATOM 813 C CA . TYR A 1 100 ? -36.270 -18.232 6.842 1.00 53.84 100 TYR A CA 1
ATOM 814 C C . TYR A 1 100 ? -36.294 -19.383 7.842 1.00 53.84 100 TYR A C 1
ATOM 816 O O . TYR A 1 100 ? -35.913 -20.510 7.524 1.00 53.84 100 TYR A O 1
ATOM 824 N N . ALA A 1 101 ? -36.616 -19.067 9.094 1.00 49.97 101 ALA A N 1
ATOM 825 C CA . ALA A 1 101 ? -37.149 -20.052 10.001 1.00 49.97 101 ALA A CA 1
ATOM 826 C C . ALA A 1 101 ? -38.468 -20.463 9.352 1.00 49.97 101 ALA A C 1
ATOM 828 O O . ALA A 1 101 ? -39.499 -19.828 9.540 1.00 49.97 101 ALA A O 1
ATOM 829 N N . ILE A 1 102 ? -38.400 -21.457 8.469 1.00 56.31 102 ILE A N 1
ATOM 830 C CA . ILE A 1 102 ? -39.574 -22.229 8.116 1.00 56.31 102 ILE A CA 1
ATOM 831 C C . ILE A 1 102 ? -39.850 -23.005 9.398 1.00 56.31 102 ILE A C 1
ATOM 833 O O . ILE A 1 102 ? -39.311 -24.091 9.598 1.00 56.31 102 ILE A O 1
ATOM 837 N N . GLU A 1 103 ? -40.570 -22.384 10.329 1.00 58.16 103 GLU A N 1
ATOM 838 C CA . GLU A 1 103 ? -41.201 -23.144 11.393 1.00 58.16 103 GLU A CA 1
ATOM 839 C C . GLU A 1 103 ? -42.152 -24.105 10.678 1.00 58.16 103 GLU A C 1
ATOM 841 O O . GLU A 1 103 ? -42.997 -23.649 9.899 1.00 58.16 103 GLU A O 1
ATOM 846 N N . PRO A 1 104 ? -41.957 -25.428 10.805 1.00 58.00 104 PRO A N 1
ATOM 847 C CA . PRO A 1 104 ? -42.870 -26.364 10.186 1.00 58.00 104 PRO A CA 1
ATOM 848 C C . PRO A 1 104 ? -44.243 -26.122 10.806 1.00 58.00 104 PRO A C 1
ATOM 850 O O . PRO A 1 104 ? -44.415 -26.304 12.008 1.00 58.00 104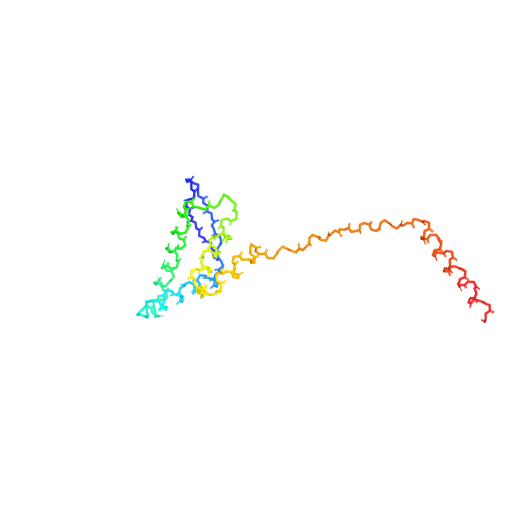 PRO A O 1
ATOM 853 N N . ASP A 1 105 ? -45.190 -25.672 9.984 1.00 69.06 105 ASP A N 1
ATOM 854 C CA . ASP A 1 105 ? -46.594 -25.551 10.356 1.00 69.06 105 ASP A CA 1
ATOM 855 C C . ASP A 1 105 ? -47.075 -26.937 10.821 1.00 69.06 105 ASP A C 1
ATOM 857 O O . ASP A 1 105 ? -47.146 -27.856 9.992 1.00 69.06 105 ASP A O 1
ATOM 861 N N . PRO A 1 106 ? -47.351 -27.127 12.127 1.00 66.25 106 PRO A N 1
ATOM 862 C CA . PRO A 1 106 ? -47.664 -28.440 12.681 1.00 66.25 106 PRO A CA 1
ATOM 863 C C . PRO A 1 106 ? -48.865 -29.082 11.983 1.00 66.25 106 PRO A C 1
ATOM 865 O O . PRO A 1 106 ? -48.880 -30.291 11.768 1.00 66.25 106 PRO A O 1
ATOM 868 N N . GLN A 1 107 ? -49.825 -28.267 11.532 1.00 68.50 107 GLN A N 1
ATOM 869 C CA . GLN A 1 107 ? -51.032 -28.747 10.860 1.00 68.50 107 GLN A CA 1
ATOM 870 C C . GLN A 1 107 ? -50.710 -29.362 9.493 1.00 68.50 107 GLN A C 1
ATOM 872 O O . GLN A 1 107 ? -51.229 -30.423 9.150 1.00 68.50 107 GLN A O 1
ATOM 877 N N . LYS A 1 108 ? -49.784 -28.758 8.737 1.00 68.50 108 LYS A N 1
ATOM 878 C CA . LYS A 1 108 ? -49.343 -29.305 7.442 1.00 68.50 108 LYS A CA 1
ATOM 879 C C . LYS A 1 108 ? -48.495 -30.564 7.592 1.00 68.50 108 LYS A C 1
ATOM 881 O O . LYS A 1 108 ? -4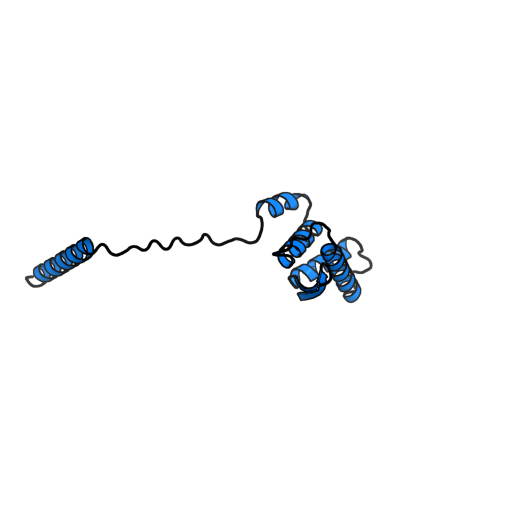8.526 -31.421 6.711 1.00 68.50 108 LYS A O 1
ATOM 886 N N . ALA A 1 109 ? -47.737 -30.684 8.682 1.00 69.56 109 ALA A N 1
ATOM 887 C CA . ALA A 1 109 ? -46.980 -31.897 8.982 1.00 69.56 109 ALA A CA 1
ATOM 888 C C . ALA A 1 109 ? -47.919 -33.071 9.309 1.00 69.56 109 ALA A C 1
ATOM 890 O O . ALA A 1 109 ? -47.724 -34.172 8.786 1.00 69.56 109 ALA A O 1
ATOM 891 N N . ASP A 1 110 ? -48.969 -32.819 10.092 1.00 75.50 110 ASP A N 1
ATOM 892 C CA . ASP A 1 110 ? -49.978 -33.823 10.434 1.00 75.50 110 ASP A CA 1
ATOM 893 C C . ASP A 1 110 ? -50.787 -34.265 9.202 1.00 75.50 110 ASP A C 1
ATOM 895 O O . ASP A 1 110 ? -50.985 -35.465 8.988 1.00 75.50 110 ASP A O 1
ATOM 899 N N . GLU A 1 111 ? -51.179 -33.329 8.331 1.00 76.50 111 GLU A N 1
ATOM 900 C CA . GLU A 1 111 ? -51.850 -33.642 7.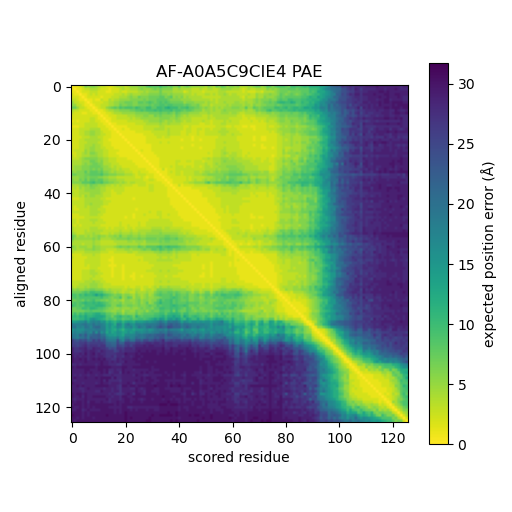061 1.00 76.50 111 GLU A CA 1
ATOM 901 C C . GLU A 1 111 ? -50.966 -34.473 6.121 1.00 76.50 111 GLU A C 1
ATOM 903 O O . GLU A 1 111 ? -51.435 -35.450 5.528 1.00 76.50 111 GLU A O 1
ATOM 908 N N . LEU A 1 112 ? -49.676 -34.139 6.009 1.00 71.25 112 LEU A N 1
ATOM 909 C CA . LEU A 1 112 ? -48.722 -34.888 5.189 1.00 71.25 112 LEU A CA 1
ATOM 910 C C . LEU A 1 112 ? -48.526 -36.317 5.720 1.00 71.25 112 LEU A C 1
ATOM 912 O O . LEU A 1 112 ? -48.507 -37.276 4.943 1.00 71.25 112 LEU A O 1
ATOM 916 N N . MET A 1 113 ? -48.428 -36.476 7.042 1.00 74.94 113 MET A N 1
ATOM 917 C CA . MET A 1 113 ? -48.326 -37.790 7.680 1.00 74.94 113 MET A CA 1
ATOM 918 C C . MET A 1 113 ? -49.606 -38.611 7.502 1.00 74.94 113 MET A C 1
ATOM 920 O O . MET A 1 113 ? -49.531 -39.810 7.213 1.00 74.94 113 MET A O 1
ATOM 924 N N . ALA A 1 114 ? -50.781 -37.984 7.590 1.00 79.38 114 ALA A N 1
ATOM 925 C CA . ALA A 1 114 ? -52.055 -38.641 7.311 1.00 79.38 114 ALA A CA 1
ATOM 926 C C . ALA A 1 114 ? -52.150 -39.117 5.848 1.00 79.38 114 ALA A C 1
ATOM 928 O O . ALA A 1 114 ? -52.580 -40.247 5.596 1.00 79.38 114 ALA A O 1
ATOM 929 N N . GLN A 1 115 ? -51.686 -38.307 4.890 1.00 76.75 115 GLN A N 1
ATOM 930 C CA . GLN A 1 115 ? -51.649 -38.663 3.466 1.00 76.75 115 GLN A CA 1
ATOM 931 C C . GLN A 1 115 ? -50.677 -39.815 3.173 1.00 76.75 115 GLN A C 1
ATOM 933 O O . GLN A 1 115 ? -51.035 -40.751 2.453 1.00 76.75 115 GLN A O 1
ATOM 938 N N . LEU A 1 116 ? -49.482 -39.802 3.771 1.00 76.81 116 LEU A N 1
ATOM 939 C CA . LEU A 1 116 ? -48.507 -40.892 3.650 1.00 76.81 116 LEU A CA 1
ATOM 940 C C . LEU A 1 116 ? -49.064 -42.210 4.208 1.00 76.81 116 LEU A C 1
ATOM 942 O O . LEU A 1 116 ? -48.973 -43.253 3.556 1.00 76.81 116 LEU A O 1
ATOM 946 N N . MET A 1 117 ? -49.719 -42.163 5.370 1.00 78.06 117 MET A N 1
ATOM 947 C CA . MET A 1 117 ? -50.330 -43.343 5.992 1.00 78.06 117 MET A CA 1
ATOM 948 C C . MET A 1 117 ? -51.533 -43.873 5.197 1.00 78.06 117 MET A C 1
ATOM 950 O O . MET A 1 117 ? -51.726 -45.090 5.111 1.00 78.06 117 MET A O 1
ATOM 954 N N . ALA A 1 118 ? -52.324 -42.994 4.576 1.00 74.50 118 ALA A N 1
ATOM 955 C CA . ALA A 1 118 ? -53.407 -43.387 3.674 1.00 74.50 118 ALA A CA 1
ATOM 956 C C . ALA A 1 118 ? -52.872 -44.047 2.388 1.00 74.50 118 ALA A C 1
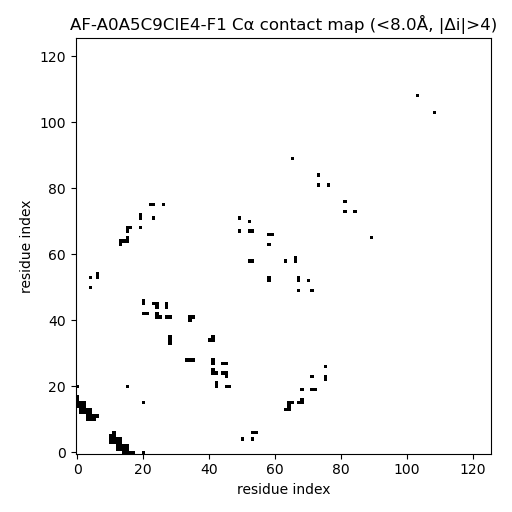ATOM 958 O O . ALA A 1 118 ? -53.387 -45.085 1.963 1.00 74.50 118 ALA A O 1
ATOM 959 N N . GLY A 1 119 ? -51.789 -43.510 1.816 1.00 71.56 119 GLY A N 1
ATOM 960 C CA . GLY A 1 119 ? -51.106 -44.095 0.659 1.00 71.56 119 GLY A CA 1
ATOM 961 C C . GLY A 1 119 ? -50.540 -45.492 0.940 1.00 71.56 119 GLY A C 1
ATOM 962 O O . GLY A 1 119 ? -50.697 -46.398 0.120 1.00 71.56 119 GLY A O 1
ATOM 963 N N . MET A 1 120 ? -49.964 -45.710 2.127 1.00 67.19 120 MET A N 1
ATOM 964 C CA . MET A 1 120 ? -49.440 -47.022 2.538 1.00 67.19 120 MET A CA 1
ATOM 965 C C . MET A 1 120 ? -50.538 -48.071 2.771 1.00 67.19 120 MET A C 1
ATOM 967 O O . MET A 1 120 ? -50.318 -49.255 2.513 1.00 67.19 120 MET A O 1
ATOM 971 N N . LYS A 1 121 ? -51.732 -47.667 3.228 1.00 59.25 121 LYS A N 1
ATOM 972 C CA . LYS A 1 121 ? -52.881 -48.581 3.367 1.00 59.25 121 LYS A CA 1
ATOM 973 C C . LYS A 1 121 ? -53.416 -49.038 2.007 1.00 59.25 121 LYS A C 1
ATOM 975 O O . LYS A 1 12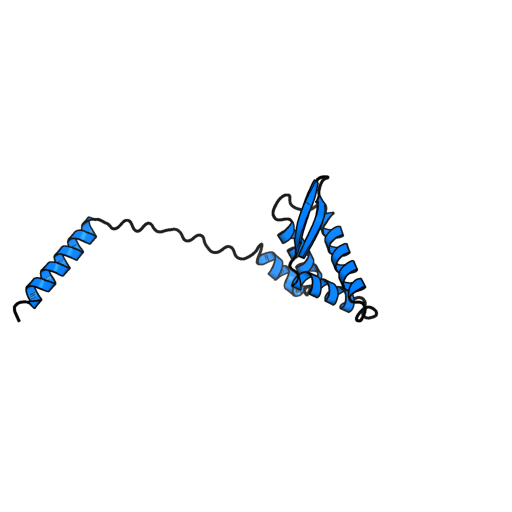1 ? -53.735 -50.213 1.852 1.00 59.25 121 LYS A O 1
ATOM 980 N N . ASN A 1 122 ? -53.425 -48.153 1.012 1.00 57.28 122 ASN A N 1
ATOM 981 C CA . ASN A 1 122 ? -53.876 -48.479 -0.345 1.00 57.28 122 ASN A CA 1
ATOM 982 C C . ASN A 1 122 ? -52.865 -49.310 -1.157 1.00 57.28 122 ASN A C 1
ATOM 984 O O . ASN A 1 122 ? -53.247 -49.917 -2.155 1.00 57.28 122 ASN A O 1
ATOM 988 N N . SER A 1 123 ? -51.595 -49.384 -0.737 1.00 55.00 123 SER A N 1
ATOM 989 C CA . SER A 1 123 ? -50.572 -50.215 -1.395 1.00 55.00 123 SER A CA 1
ATOM 990 C C . SER A 1 123 ? -50.489 -51.655 -0.861 1.00 55.00 123 SER A C 1
ATOM 992 O O . SER A 1 123 ? -49.781 -52.463 -1.454 1.00 55.00 123 SER A O 1
ATOM 994 N N . ARG A 1 124 ? -51.176 -51.989 0.245 1.00 54.34 124 ARG A N 1
ATOM 995 C CA . ARG A 1 124 ? -51.185 -53.340 0.852 1.00 54.34 124 ARG A CA 1
ATOM 996 C C . ARG A 1 124 ? -52.361 -54.227 0.415 1.00 54.34 124 ARG A C 1
ATOM 998 O O . ARG A 1 124 ? -52.481 -55.341 0.907 1.00 54.34 124 ARG A O 1
ATOM 1005 N N . LEU A 1 125 ? -53.226 -53.737 -0.475 1.00 53.81 125 LEU A N 1
ATOM 1006 C CA . LEU A 1 125 ? -54.417 -54.441 -0.979 1.00 53.81 125 LEU A CA 1
ATOM 1007 C C . LEU A 1 125 ? -54.355 -54.732 -2.493 1.00 53.81 125 LEU A C 1
ATOM 1009 O O . LEU A 1 125 ? -55.389 -54.975 -3.111 1.00 53.81 125 LEU A O 1
ATOM 1013 N N . LYS A 1 126 ? -53.160 -54.703 -3.093 1.00 45.34 126 LYS A N 1
ATOM 1014 C CA . LYS A 1 126 ? -52.910 -55.209 -4.449 1.00 45.34 126 LYS A CA 1
ATOM 1015 C C . LYS A 1 126 ? -51.996 -56.419 -4.401 1.00 45.34 126 LYS A C 1
ATOM 1017 O O . LYS A 1 126 ? -51.043 -56.375 -3.594 1.00 45.34 126 LYS A O 1
#

Mean predicted aligned error: 13.34 Å

pLDDT: mean 81.37, std 12.88, range [45.34, 94.62]

Sequence (126 aa):
MKFHVTLKGKPTSISVDDVLVDYLGAWVVRNFPKYHSQAKFQYNEAKDFIKVLCDDPALPNKNVSQFIQAKIIRRISEPHLAPIIETRGPRYVPPKRERYAIEPDPQKADELMAQLMAGMKNSRLK

Foldseek 3Di:
DWDFDQAPNRTDIADEDPVLLVLQLVLVCVVVVVCVVPPVVSNVVSNVLLRVLSVPPPQDPPPNNQVSNLVSCCVNDDPVCNVVSVVVPGDDDPPPPPPPPPVPPVVVVVVVVVVVVVVVVVVVPD